Protein AF-A0A1B6HQ38-F1 (afdb_monomer_lite)

Radius of gyration: 19.08 Å; chains: 1; bounding box: 42×41×44 Å

pLDDT: mean 84.86, std 20.08, range [32.81, 98.5]

Foldseek 3Di:
DDDPPPPPDPPPDDDPPDQPDDQDDLVNQLVVLLPDDQPDDDWPVPDGSVCSNVCSVVVSVVVSVQVRVCSVVVDHDPSVVGWDWDWDAQDDDPPDSVRTDTDTD

Sequence (105 aa):
YTKPTEIFIPVSGDHFGNSIFSRISHQEVLSKLRKLDETKGWGPDEIPPMVLKHCSGLLAGPICDLFNASLSSGVFPESLKLAYVVPLHKKGAVEDVANYRPISI

Structure (mmCIF, N/CA/C/O backbone):
data_AF-A0A1B6HQ38-F1
#
_entry.id   AF-A0A1B6HQ38-F1
#
loop_
_atom_site.group_PDB
_atom_site.id
_atom_site.type_symbol
_atom_site.label_atom_id
_atom_site.label_alt_id
_atom_site.label_comp_id
_atom_site.label_asym_id
_atom_site.label_entity_id
_atom_site.label_seq_id
_atom_site.pdbx_PDB_ins_code
_atom_site.Cartn_x
_atom_site.Cartn_y
_atom_site.Cartn_z
_atom_site.occupancy
_atom_site.B_iso_or_equiv
_atom_site.auth_seq_id
_atom_site.auth_comp_id
_atom_site.auth_asym_id
_atom_site.auth_atom_id
_atom_site.pdbx_PDB_model_num
ATOM 1 N N . TYR A 1 1 ? -18.039 -22.844 -20.513 1.00 40.00 1 TYR A N 1
ATOM 2 C CA . TYR A 1 1 ? -16.945 -22.264 -19.713 1.00 40.00 1 TYR A CA 1
ATOM 3 C C . TYR A 1 1 ? -17.518 -21.789 -18.390 1.00 40.00 1 TYR A C 1
ATOM 5 O O . TYR A 1 1 ? -18.138 -20.737 -18.323 1.00 40.00 1 TYR A O 1
ATOM 13 N N . THR A 1 2 ? -17.447 -22.652 -17.384 1.00 32.81 2 THR A N 1
ATOM 14 C CA . THR A 1 2 ? -18.081 -22.489 -16.071 1.00 32.81 2 THR A CA 1
ATOM 15 C C . THR A 1 2 ? -17.178 -21.625 -15.194 1.00 32.81 2 THR A C 1
ATOM 17 O O . THR A 1 2 ? -15.984 -21.900 -15.103 1.00 32.81 2 THR A O 1
ATOM 20 N N . LYS A 1 3 ? -17.720 -20.568 -14.576 1.00 44.09 3 LYS A N 1
ATOM 21 C CA . LYS A 1 3 ? -16.997 -19.804 -13.547 1.00 44.09 3 LYS A CA 1
ATOM 22 C C . LYS A 1 3 ? -16.628 -20.762 -12.402 1.00 44.09 3 LYS A C 1
ATOM 24 O O . LYS A 1 3 ? -17.485 -21.577 -12.053 1.00 44.09 3 LYS A O 1
ATOM 29 N N . PRO A 1 4 ? -15.425 -20.689 -11.807 1.00 41.16 4 PRO A N 1
ATOM 30 C CA . PRO A 1 4 ? -15.146 -21.437 -10.591 1.00 41.16 4 PRO A CA 1
ATOM 31 C C . PRO A 1 4 ? -16.099 -20.927 -9.511 1.00 41.16 4 PRO A C 1
ATOM 33 O O . PRO A 1 4 ? -16.092 -19.747 -9.166 1.00 41.16 4 PRO A O 1
ATOM 36 N N . THR A 1 5 ? -16.986 -21.794 -9.038 1.00 41.50 5 THR A N 1
ATOM 37 C CA . THR A 1 5 ? -17.796 -21.533 -7.855 1.00 41.50 5 THR A CA 1
ATOM 38 C C . THR A 1 5 ? -16.876 -21.707 -6.653 1.00 41.50 5 THR A C 1
ATOM 40 O O . THR A 1 5 ? -16.499 -22.832 -6.336 1.00 41.50 5 THR A O 1
ATOM 43 N N . GLU A 1 6 ? -16.482 -20.617 -5.995 1.00 45.16 6 GLU A N 1
ATOM 44 C CA . GLU A 1 6 ? -15.928 -20.714 -4.645 1.00 45.16 6 GLU A CA 1
ATOM 45 C C . GLU A 1 6 ? -17.069 -21.118 -3.709 1.00 45.16 6 GLU A C 1
ATOM 47 O O . GLU A 1 6 ? -17.896 -20.308 -3.290 1.00 45.16 6 GLU A O 1
ATOM 52 N N . ILE A 1 7 ? -17.173 -22.420 -3.453 1.00 42.19 7 ILE A N 1
ATOM 53 C CA . ILE A 1 7 ? -18.093 -22.970 -2.465 1.00 42.19 7 ILE A CA 1
ATOM 54 C C . ILE A 1 7 ? -17.458 -22.701 -1.099 1.00 42.19 7 ILE A C 1
ATOM 56 O O . ILE A 1 7 ? -16.583 -23.443 -0.658 1.00 42.19 7 ILE A O 1
ATOM 60 N N . PHE A 1 8 ? -17.869 -21.620 -0.436 1.00 49.91 8 PHE A N 1
ATOM 61 C CA . PHE A 1 8 ? -17.546 -21.407 0.972 1.00 49.91 8 PHE A CA 1
ATOM 62 C C . PHE A 1 8 ? -18.361 -22.401 1.805 1.00 49.91 8 PHE A C 1
ATOM 64 O O . PHE A 1 8 ? -19.578 -22.266 1.938 1.00 49.91 8 PHE A O 1
ATOM 71 N N . ILE A 1 9 ? -17.701 -23.437 2.320 1.00 41.38 9 ILE A N 1
ATOM 72 C CA . ILE A 1 9 ? -18.308 -24.396 3.243 1.00 41.38 9 ILE A CA 1
ATOM 73 C C . ILE A 1 9 ? -18.270 -23.756 4.638 1.00 41.38 9 ILE A C 1
ATOM 75 O O . ILE A 1 9 ? -17.172 -23.528 5.151 1.00 41.38 9 ILE A O 1
ATOM 79 N N . PRO A 1 10 ? -19.416 -23.464 5.281 1.00 35.91 10 PRO A N 1
ATOM 80 C CA . PRO A 1 10 ? -19.405 -22.998 6.656 1.00 35.91 10 PRO A CA 1
ATOM 81 C C . PRO A 1 10 ? -19.028 -24.182 7.551 1.00 35.91 10 PRO A C 1
ATOM 83 O O . PRO A 1 10 ? -19.831 -25.087 7.778 1.00 35.91 10 PRO A O 1
ATOM 86 N N . VAL A 1 11 ? -17.792 -24.198 8.049 1.00 45.53 11 VAL A N 1
ATOM 87 C CA . VAL A 1 11 ? -17.408 -25.117 9.123 1.00 45.53 11 VAL A CA 1
ATOM 88 C C . VAL A 1 11 ? -18.084 -24.647 10.407 1.00 45.53 11 VAL A C 1
ATOM 90 O O . VAL A 1 11 ? -17.697 -23.659 11.023 1.00 45.53 11 VAL A O 1
ATOM 93 N N . SER A 1 12 ? -19.165 -25.329 10.780 1.00 44.81 12 SER A N 1
ATOM 94 C CA . SER A 1 12 ? -19.778 -25.196 12.097 1.00 44.81 12 SER A CA 1
ATOM 95 C C . SER A 1 12 ? -18.812 -25.762 13.138 1.00 44.81 12 SER A C 1
ATOM 97 O O . SER A 1 12 ? -18.619 -26.973 13.216 1.00 44.81 12 SER A O 1
ATOM 99 N N . GLY A 1 13 ? -18.180 -24.881 13.906 1.00 38.88 13 GLY A N 1
ATOM 100 C CA . GLY A 1 13 ? -17.256 -25.250 14.970 1.00 38.88 13 GLY A CA 1
ATOM 101 C C . GLY A 1 13 ? -16.410 -24.054 15.370 1.00 38.88 13 GLY A C 1
ATOM 102 O O . GLY A 1 13 ? -15.470 -23.691 14.667 1.00 38.88 13 GLY A O 1
ATOM 103 N N . ASP A 1 14 ? -16.779 -23.431 16.484 1.00 50.72 14 ASP A N 1
ATOM 104 C CA . ASP A 1 14 ? -16.013 -22.367 17.119 1.00 50.72 14 ASP A CA 1
ATOM 105 C C . ASP A 1 14 ? -14.560 -22.793 17.393 1.00 50.72 14 ASP A C 1
ATOM 107 O O . ASP A 1 14 ? -14.268 -23.974 17.575 1.00 50.72 14 ASP A O 1
ATOM 111 N N . HIS A 1 15 ? -13.685 -21.780 17.465 1.00 43.66 15 HIS A N 1
ATOM 112 C CA . HIS A 1 15 ? -12.235 -21.796 17.725 1.00 43.66 15 HIS A CA 1
ATOM 113 C C . HIS A 1 15 ? -11.303 -21.580 16.513 1.00 43.66 15 HIS A C 1
ATOM 115 O O . HIS A 1 15 ? -10.285 -22.252 16.379 1.00 43.66 15 HIS A O 1
ATOM 121 N N . PHE A 1 16 ? -11.500 -20.488 15.757 1.00 45.84 16 PHE A N 1
ATOM 122 C CA . PHE A 1 16 ? -10.350 -19.723 15.225 1.00 45.84 16 PHE A CA 1
ATOM 123 C C . PHE A 1 16 ? -9.791 -18.798 16.327 1.00 45.84 16 PHE A C 1
ATOM 125 O O . PHE A 1 16 ? -9.704 -17.577 16.208 1.00 45.84 16 PHE A O 1
ATOM 132 N N . GLY A 1 17 ? -9.506 -19.395 17.485 1.00 42.41 17 GLY A N 1
ATOM 133 C CA . GLY A 1 17 ? -8.949 -18.728 18.652 1.00 42.41 17 GLY A CA 1
ATOM 134 C C . GLY 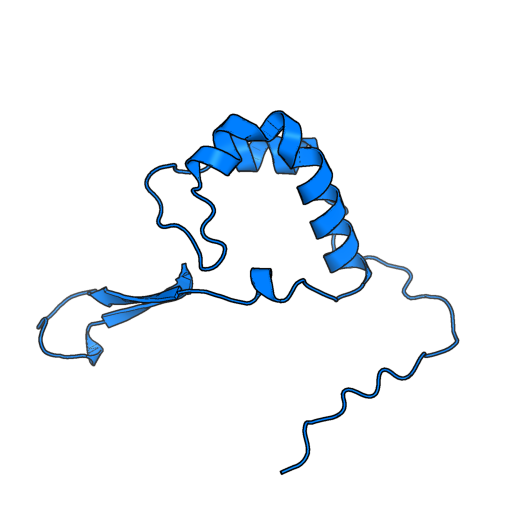A 1 17 ? -7.434 -18.695 18.550 1.00 42.41 17 GLY A C 1
ATOM 135 O O . GLY A 1 17 ? -6.779 -19.598 19.054 1.00 42.41 17 GLY A O 1
ATOM 136 N N . ASN A 1 18 ? -6.918 -17.695 17.835 1.00 44.72 18 ASN A N 1
ATOM 137 C CA . ASN A 1 18 ? -5.666 -16.963 18.069 1.00 44.72 18 ASN A CA 1
ATOM 138 C C . ASN A 1 18 ? -5.351 -16.196 16.787 1.00 44.72 18 ASN A C 1
ATOM 140 O O . ASN A 1 18 ? -4.881 -16.761 15.803 1.00 44.72 18 ASN A O 1
ATOM 144 N N . SER A 1 19 ? -5.636 -14.896 16.793 1.00 52.22 19 SER A N 1
ATOM 145 C CA . SER A 1 19 ? -5.252 -14.010 15.702 1.00 52.22 19 SER A CA 1
ATOM 146 C C . SER A 1 19 ? -3.730 -14.067 15.529 1.00 52.22 19 SER A C 1
ATOM 148 O O . SER A 1 19 ? -2.992 -13.535 16.352 1.00 52.22 19 SER A O 1
ATOM 150 N N . ILE A 1 20 ? -3.255 -14.718 14.465 1.00 66.19 20 ILE A N 1
ATOM 151 C CA . ILE A 1 20 ? -1.849 -14.673 14.015 1.00 66.19 20 ILE A CA 1
ATOM 152 C C . ILE A 1 20 ? -1.378 -13.231 13.779 1.00 66.19 20 ILE A C 1
ATOM 154 O O . ILE A 1 20 ? -0.186 -12.945 13.853 1.00 66.19 20 ILE A O 1
ATOM 158 N N . PHE A 1 21 ? -2.317 -12.317 13.529 1.00 75.81 21 PHE A N 1
ATOM 159 C CA . PHE A 1 21 ? -2.056 -10.898 13.353 1.00 75.81 21 PHE A CA 1
ATOM 160 C C . PHE A 1 21 ? -2.452 -10.115 14.604 1.00 75.81 21 PHE A C 1
ATOM 162 O O . PHE A 1 21 ? -3.570 -10.233 15.108 1.00 75.81 21 PHE A O 1
ATOM 169 N N . SER A 1 22 ? -1.548 -9.274 15.103 1.00 86.75 22 SER A N 1
ATOM 170 C CA . SER A 1 22 ? -1.897 -8.293 16.128 1.00 86.75 22 SER A CA 1
ATOM 171 C C . SER A 1 22 ? -2.943 -7.322 15.583 1.00 86.75 22 SER A C 1
ATOM 173 O O . SER A 1 22 ? -2.837 -6.872 14.440 1.00 86.75 22 SER A O 1
ATOM 175 N N . ARG A 1 23 ? -3.929 -6.966 16.411 1.00 92.44 23 ARG A N 1
ATOM 176 C CA . ARG A 1 23 ? -4.922 -5.948 16.057 1.00 92.44 23 ARG A CA 1
ATOM 177 C C . ARG A 1 23 ? -4.219 -4.625 15.751 1.00 92.44 23 ARG A C 1
ATOM 179 O O . ARG A 1 23 ? -3.392 -4.174 16.538 1.00 92.44 23 ARG A O 1
ATOM 186 N N . ILE A 1 24 ? -4.589 -3.998 14.642 1.00 96.00 24 ILE A N 1
ATOM 187 C CA . ILE A 1 24 ? -4.076 -2.691 14.234 1.00 96.00 24 ILE A CA 1
ATOM 188 C C . ILE A 1 24 ? -4.809 -1.610 15.030 1.00 96.00 24 ILE A C 1
ATOM 190 O O . ILE A 1 24 ? -6.041 -1.631 15.116 1.00 96.00 24 ILE A O 1
ATOM 194 N N . SER A 1 25 ? -4.072 -0.660 15.604 1.00 97.06 25 SER A N 1
ATOM 195 C CA . SER A 1 25 ? -4.655 0.486 16.303 1.00 97.06 25 SER A CA 1
ATOM 196 C C . SER A 1 25 ? -4.858 1.700 15.392 1.00 97.06 25 SER A C 1
ATOM 198 O O . SER A 1 25 ? -4.122 1.935 14.432 1.00 97.06 25 SER A O 1
ATOM 200 N N . HIS A 1 26 ? -5.817 2.553 15.760 1.00 97.75 26 HIS A N 1
ATOM 201 C CA . HIS A 1 26 ? -6.056 3.826 15.078 1.00 97.75 26 HIS A CA 1
ATOM 202 C C . HIS A 1 26 ? -4.797 4.713 15.023 1.00 97.75 26 HIS A C 1
ATOM 204 O O . HIS A 1 26 ? -4.531 5.351 14.007 1.00 97.75 26 HIS A O 1
ATOM 210 N N . GLN A 1 27 ? -4.003 4.747 16.101 1.00 98.06 27 GLN A N 1
ATOM 211 C CA . GLN A 1 27 ? -2.791 5.572 16.173 1.00 98.06 27 GLN A CA 1
ATOM 212 C C . GLN A 1 27 ? -1.707 5.094 15.202 1.00 98.06 27 GLN A C 1
ATOM 214 O O . GLN A 1 27 ? -1.018 5.918 14.597 1.00 98.06 27 GLN A O 1
ATOM 219 N N . GLU A 1 28 ? -1.576 3.781 15.007 1.00 97.69 28 GLU A N 1
ATOM 220 C CA . GLU A 1 28 ? -0.661 3.223 14.010 1.00 97.69 28 GLU A CA 1
ATOM 221 C C . GLU A 1 28 ? -1.069 3.635 12.598 1.00 97.69 28 GLU A C 1
ATOM 223 O O . GLU A 1 28 ? -0.234 4.155 11.854 1.00 97.69 28 GLU A O 1
ATOM 228 N N . VAL A 1 29 ? -2.352 3.488 12.253 1.00 98.06 29 VAL A N 1
ATOM 229 C CA . VAL A 1 29 ? -2.879 3.898 10.943 1.00 98.06 29 VAL A CA 1
ATOM 230 C C . VAL A 1 29 ? -2.672 5.393 10.728 1.00 98.06 29 VAL A C 1
ATOM 232 O O . VAL A 1 29 ? -2.077 5.793 9.728 1.00 98.06 29 VAL A O 1
ATOM 235 N N . LEU A 1 30 ? -3.066 6.228 11.690 1.00 98.50 30 LEU A N 1
ATOM 236 C CA . LEU A 1 30 ? -2.905 7.680 11.615 1.00 98.50 30 LEU A CA 1
ATOM 237 C C . LEU A 1 30 ? -1.437 8.088 11.409 1.00 98.50 30 LEU A C 1
ATOM 239 O O . LEU A 1 30 ? -1.132 8.925 10.557 1.00 98.50 30 LEU A O 1
ATOM 243 N N . SER A 1 31 ? -0.516 7.476 12.159 1.00 98.19 31 SER A N 1
ATOM 244 C CA . SER A 1 31 ? 0.927 7.715 12.040 1.00 98.19 31 SER A CA 1
ATOM 245 C C . SER A 1 31 ? 1.465 7.319 10.664 1.00 98.19 31 SER A C 1
ATOM 247 O O . SER A 1 31 ? 2.304 8.027 10.105 1.00 98.19 31 SER A O 1
ATOM 249 N N . LYS A 1 32 ? 0.972 6.215 10.089 1.00 97.88 32 LYS A N 1
ATOM 250 C CA . LYS A 1 32 ? 1.363 5.758 8.749 1.00 97.88 32 LYS A CA 1
ATOM 251 C C . LYS A 1 32 ? 0.817 6.667 7.651 1.00 97.88 32 LYS A C 1
ATOM 253 O O . LYS A 1 32 ? 1.601 7.089 6.806 1.00 97.88 32 LYS A O 1
ATOM 258 N N . LEU A 1 33 ? -0.460 7.045 7.711 1.00 97.88 33 LEU A N 1
ATOM 259 C CA . LEU A 1 33 ? -1.075 7.958 6.739 1.00 97.88 33 LEU A CA 1
ATOM 260 C C . LEU A 1 33 ? -0.365 9.318 6.711 1.00 97.88 33 LEU A C 1
ATOM 262 O O . LEU A 1 33 ? -0.054 9.841 5.645 1.00 97.88 33 LEU A O 1
ATOM 266 N N . ARG A 1 34 ? -0.009 9.863 7.882 1.00 97.69 34 ARG A N 1
ATOM 267 C CA . ARG A 1 34 ? 0.735 11.132 7.989 1.00 97.69 34 ARG A CA 1
ATOM 268 C C . ARG A 1 34 ? 2.152 11.077 7.416 1.00 97.69 34 ARG A C 1
ATOM 270 O O . ARG A 1 34 ? 2.715 12.124 7.112 1.00 97.69 34 ARG A O 1
ATOM 277 N N . LYS A 1 35 ? 2.738 9.886 7.287 1.00 97.50 35 LYS A N 1
ATOM 278 C CA . LYS A 1 35 ? 4.094 9.671 6.759 1.00 97.50 35 LYS A CA 1
ATOM 279 C C . LYS A 1 35 ? 4.108 9.284 5.281 1.00 97.50 35 LYS A C 1
ATOM 281 O O . LYS A 1 35 ? 5.187 9.011 4.762 1.00 97.50 35 LYS A O 1
ATOM 286 N N . LEU A 1 36 ? 2.952 9.251 4.614 1.00 96.00 36 LEU A N 1
ATOM 287 C CA . LEU A 1 36 ? 2.894 8.973 3.183 1.00 96.00 36 LEU A CA 1
ATOM 288 C C . LEU A 1 36 ? 3.709 10.004 2.390 1.00 96.00 36 LEU A C 1
ATOM 290 O O . LEU A 1 36 ? 3.730 11.203 2.698 1.00 96.00 36 LEU A O 1
ATOM 294 N N . ASP A 1 37 ? 4.389 9.499 1.368 1.00 95.44 37 ASP A N 1
ATOM 295 C CA . ASP A 1 37 ? 5.077 10.305 0.371 1.00 95.44 37 ASP A CA 1
ATOM 296 C C . ASP A 1 37 ? 4.062 10.708 -0.702 1.00 95.44 37 ASP A C 1
ATOM 298 O O . ASP A 1 37 ? 3.533 9.871 -1.432 1.00 95.44 37 ASP A O 1
ATOM 302 N N . GLU A 1 38 ? 3.770 12.003 -0.762 1.00 95.19 38 GLU A N 1
ATOM 303 C CA . GLU A 1 38 ? 2.758 12.582 -1.649 1.00 95.19 38 GLU A CA 1
ATOM 304 C C . GLU A 1 38 ? 3.164 12.518 -3.125 1.00 95.19 38 GLU A C 1
ATOM 306 O O . GLU A 1 38 ? 2.308 12.626 -3.998 1.00 95.19 38 GLU A O 1
ATOM 311 N N . THR A 1 39 ? 4.456 12.310 -3.408 1.00 91.88 39 THR A N 1
ATOM 312 C CA . THR A 1 39 ? 4.996 12.230 -4.773 1.00 91.88 39 THR A CA 1
ATOM 313 C C . THR A 1 39 ? 4.823 10.852 -5.411 1.00 91.88 39 THR A C 1
ATOM 315 O O . THR A 1 39 ? 5.140 10.668 -6.587 1.00 91.88 39 THR A O 1
ATOM 318 N N . LYS A 1 40 ? 4.337 9.861 -4.652 1.00 89.50 40 LYS A N 1
ATOM 319 C CA . LYS A 1 40 ? 4.121 8.504 -5.160 1.00 89.50 40 LYS A CA 1
ATOM 320 C C . LYS A 1 40 ? 2.919 8.435 -6.098 1.00 89.50 40 LYS A C 1
ATOM 322 O O . LYS A 1 40 ? 1.956 9.189 -5.969 1.00 89.50 40 LYS A O 1
ATOM 327 N N . GLY A 1 41 ? 3.008 7.501 -7.046 1.00 87.00 41 GLY A N 1
ATOM 328 C CA . GLY A 1 41 ? 1.930 7.198 -7.981 1.00 87.00 41 GLY A CA 1
ATOM 329 C C . GLY A 1 41 ? 0.673 6.719 -7.261 1.00 87.00 41 GLY A C 1
ATOM 330 O O . GLY A 1 41 ? 0.742 6.219 -6.138 1.00 87.00 41 GLY A O 1
ATOM 331 N N . TRP A 1 42 ? -0.469 6.922 -7.908 1.00 90.56 42 TRP A N 1
ATOM 332 C CA . TRP A 1 42 ? -1.776 6.544 -7.381 1.00 90.56 42 TRP A CA 1
ATOM 333 C C . TRP A 1 42 ? -2.115 5.155 -7.913 1.00 90.56 42 TRP A C 1
ATOM 335 O O . TRP A 1 42 ? -1.768 4.830 -9.053 1.00 90.56 42 TRP A O 1
ATOM 345 N N . GLY A 1 43 ? -2.741 4.333 -7.077 1.00 88.81 43 GLY A N 1
ATOM 346 C CA . GLY A 1 43 ? -3.118 2.980 -7.456 1.00 88.81 43 GLY A CA 1
ATOM 347 C C . GLY A 1 43 ? -4.342 2.960 -8.379 1.00 88.81 43 GLY A C 1
ATOM 348 O O . GLY A 1 43 ? -4.891 4.006 -8.742 1.00 88.81 43 GLY A O 1
ATOM 349 N N . PRO A 1 44 ? -4.818 1.760 -8.748 1.00 91.06 44 PRO A N 1
ATOM 350 C CA . PRO A 1 44 ? -6.070 1.581 -9.491 1.00 91.06 44 PRO A CA 1
ATOM 351 C C . PRO A 1 44 ? -7.327 2.065 -8.760 1.00 91.06 44 PRO A C 1
ATOM 353 O O . PRO A 1 44 ? -8.402 2.088 -9.348 1.00 91.06 44 PRO A O 1
ATOM 356 N N . ASP A 1 45 ? -7.203 2.427 -7.484 1.00 89.38 45 ASP A N 1
ATOM 357 C CA . ASP A 1 45 ? -8.257 3.055 -6.692 1.00 89.38 45 ASP A CA 1
ATOM 358 C C . ASP A 1 45 ? -8.466 4.541 -7.027 1.00 89.38 45 ASP A C 1
ATOM 360 O O . ASP A 1 45 ? -9.445 5.128 -6.574 1.00 89.38 45 ASP A O 1
ATOM 364 N N . GLU A 1 46 ? -7.567 5.135 -7.820 1.00 89.75 46 GLU A N 1
ATOM 365 C CA . GLU A 1 46 ? -7.573 6.549 -8.208 1.00 89.75 46 GLU A CA 1
ATOM 366 C C . GLU A 1 46 ? -7.492 7.509 -7.008 1.00 89.75 46 GLU A C 1
ATOM 368 O O . GLU A 1 46 ? -7.834 8.688 -7.122 1.00 89.75 46 GLU A O 1
ATOM 373 N N . ILE A 1 47 ? -7.002 7.033 -5.854 1.00 92.44 47 ILE A N 1
ATOM 374 C CA . ILE A 1 47 ? -6.863 7.842 -4.641 1.00 92.44 47 ILE A CA 1
ATOM 375 C C . ILE A 1 47 ? -5.415 8.339 -4.517 1.00 92.44 47 ILE A C 1
ATOM 377 O O . ILE A 1 47 ? -4.495 7.553 -4.274 1.00 92.44 47 ILE A O 1
ATOM 381 N N . PRO A 1 48 ? -5.174 9.660 -4.595 1.00 93.94 48 PRO A N 1
ATOM 382 C CA . PRO A 1 48 ? -3.843 10.212 -4.384 1.00 93.94 48 PRO A CA 1
ATOM 383 C C . PRO A 1 48 ? -3.336 9.988 -2.947 1.00 93.94 48 PRO A C 1
ATOM 385 O O . PRO A 1 48 ? -4.081 10.254 -1.995 1.00 93.94 48 PRO A O 1
ATOM 388 N N . PRO A 1 49 ? -2.043 9.665 -2.734 1.00 95.25 49 PRO A N 1
ATOM 389 C CA . PRO A 1 49 ? -1.438 9.623 -1.399 1.00 95.25 49 PRO A CA 1
ATOM 390 C C . PRO A 1 49 ? -1.610 10.933 -0.618 1.00 95.25 49 PRO A C 1
ATOM 392 O O . PRO A 1 49 ? -1.770 10.924 0.603 1.00 95.25 49 PRO A O 1
ATOM 395 N N . MET A 1 50 ? -1.643 12.062 -1.331 1.00 96.94 50 MET A N 1
ATOM 396 C CA . MET A 1 50 ? -1.947 13.387 -0.789 1.00 96.94 50 MET A CA 1
ATOM 397 C C . MET A 1 50 ? -3.313 13.433 -0.082 1.00 96.94 50 MET A C 1
ATOM 399 O O . MET A 1 50 ? -3.416 13.973 1.021 1.00 96.94 50 MET A O 1
ATOM 403 N N . VAL A 1 51 ? -4.350 12.820 -0.662 1.00 96.00 51 VAL A N 1
ATOM 404 C CA . VAL A 1 51 ? -5.689 12.755 -0.051 1.00 96.00 51 VAL A CA 1
ATOM 405 C C . VAL A 1 51 ? -5.637 11.933 1.232 1.00 96.00 51 VAL A C 1
ATOM 407 O O . VAL A 1 51 ? -6.085 12.395 2.280 1.00 96.00 51 VAL A O 1
ATOM 410 N N . LEU A 1 52 ? -5.012 10.754 1.188 1.00 96.38 52 LEU A N 1
ATOM 411 C CA . LEU A 1 52 ? -4.862 9.882 2.356 1.00 96.38 52 LEU A CA 1
ATOM 412 C C . LEU A 1 52 ? -4.123 10.571 3.512 1.00 96.38 52 LEU A C 1
ATOM 414 O O . LEU A 1 52 ? -4.487 10.411 4.681 1.00 96.38 52 LEU A O 1
ATOM 418 N N . LYS A 1 53 ? -3.103 11.369 3.193 1.00 97.81 53 LYS A N 1
ATOM 419 C CA . LYS A 1 53 ? -2.298 12.093 4.178 1.00 97.81 53 LYS A CA 1
ATOM 420 C C . LYS A 1 53 ? -3.037 13.277 4.793 1.00 97.81 53 LYS A C 1
ATOM 422 O O . LYS A 1 53 ? -3.105 13.372 6.024 1.00 97.81 53 LYS A O 1
ATOM 427 N N . HIS A 1 54 ? -3.619 14.155 3.978 1.00 97.56 54 HIS A N 1
ATOM 428 C CA . HIS A 1 54 ? -4.324 15.339 4.481 1.00 97.56 54 HIS A CA 1
ATOM 429 C C . HIS A 1 54 ? -5.647 14.988 5.166 1.00 97.56 54 HIS A C 1
ATOM 431 O O . HIS A 1 54 ? -5.981 15.587 6.186 1.00 97.56 54 HIS A O 1
ATOM 437 N N . CYS A 1 55 ? -6.357 13.964 4.689 1.00 97.50 55 CYS A N 1
ATOM 438 C CA . CYS A 1 55 ? -7.592 13.476 5.306 1.00 97.50 55 CYS A CA 1
ATOM 439 C C . CYS A 1 55 ? -7.348 12.400 6.379 1.00 97.50 55 CYS A C 1
ATOM 441 O O . CYS A 1 55 ? -8.300 11.788 6.864 1.00 97.50 55 CYS A O 1
ATOM 443 N N . SER A 1 56 ? -6.094 12.179 6.792 1.00 97.56 56 SER A N 1
ATOM 444 C CA . SER A 1 56 ? -5.708 11.093 7.704 1.00 97.56 56 SER A CA 1
ATOM 445 C C . SER A 1 56 ? -6.500 11.056 9.013 1.00 97.56 56 SER A C 1
ATOM 447 O O . SER A 1 56 ? -6.826 9.974 9.490 1.00 97.56 56 SER A O 1
ATOM 449 N N . GLY A 1 57 ? -6.868 12.213 9.574 1.00 97.75 57 GLY A N 1
ATOM 450 C CA . GLY A 1 57 ? -7.674 12.279 10.798 1.00 97.75 57 GLY A CA 1
ATOM 451 C C . GLY A 1 57 ? -9.073 11.670 10.649 1.00 97.75 57 GLY A C 1
ATOM 452 O O . GLY A 1 57 ? -9.557 11.030 11.576 1.00 97.75 57 GLY A O 1
ATOM 453 N N . LEU A 1 58 ? -9.696 11.825 9.477 1.00 98.00 58 LEU A N 1
ATOM 454 C CA . LEU A 1 58 ? -11.019 11.268 9.180 1.00 98.00 58 LEU A CA 1
ATOM 455 C C . LEU A 1 58 ? -10.925 9.820 8.686 1.00 98.00 58 LEU A C 1
ATOM 457 O O . LEU A 1 58 ? -11.769 8.995 9.021 1.00 98.00 58 LEU A O 1
ATOM 461 N N . LEU A 1 59 ? -9.888 9.504 7.908 1.00 97.75 59 LEU A N 1
ATOM 462 C CA . LEU A 1 59 ? -9.735 8.202 7.257 1.00 97.75 59 LEU A CA 1
ATOM 463 C C . LEU A 1 59 ? -9.128 7.126 8.165 1.00 97.75 59 LEU A C 1
ATOM 465 O O . LEU A 1 59 ? -9.371 5.942 7.944 1.00 97.75 59 LEU A O 1
ATOM 469 N N . ALA A 1 60 ? -8.369 7.501 9.200 1.00 98.19 60 ALA A N 1
ATOM 470 C CA . ALA A 1 60 ? -7.682 6.531 10.051 1.00 98.19 60 ALA A CA 1
ATOM 471 C C . ALA A 1 60 ? -8.635 5.561 10.769 1.00 98.19 60 ALA A C 1
ATOM 473 O O . ALA A 1 60 ? -8.274 4.404 10.960 1.00 98.19 60 ALA A O 1
ATOM 474 N N . GLY A 1 61 ? -9.840 6.000 11.152 1.00 98.19 61 GLY A N 1
ATOM 475 C CA . GLY A 1 61 ? -10.864 5.126 11.741 1.00 98.19 61 GLY A CA 1
ATOM 476 C C . GLY A 1 61 ? -11.366 4.070 10.748 1.00 98.19 61 GLY A C 1
ATOM 477 O O . GLY A 1 61 ? -11.083 2.890 10.948 1.00 98.19 61 GLY A O 1
ATOM 478 N N . PRO A 1 62 ? -12.009 4.481 9.638 1.00 97.88 62 PRO A N 1
ATOM 479 C CA . PRO A 1 62 ? -12.505 3.555 8.620 1.00 97.88 62 PRO A CA 1
ATOM 480 C C . PRO A 1 62 ? -11.439 2.599 8.066 1.00 97.88 62 PRO A C 1
ATOM 482 O O . PRO A 1 62 ? -11.709 1.414 7.896 1.00 97.88 62 PRO A O 1
ATOM 485 N N . ILE A 1 63 ? -10.211 3.080 7.827 1.00 97.06 63 ILE A N 1
ATOM 486 C CA . ILE A 1 63 ? -9.105 2.238 7.339 1.00 97.06 63 ILE A CA 1
ATOM 487 C C . ILE A 1 63 ? -8.677 1.212 8.401 1.00 97.06 63 ILE A C 1
ATOM 489 O O . ILE A 1 63 ? -8.422 0.054 8.075 1.00 97.06 63 ILE A O 1
ATOM 493 N N . CYS A 1 64 ? -8.619 1.611 9.676 1.00 97.81 64 CYS A N 1
ATOM 494 C CA . CYS A 1 64 ? -8.311 0.707 10.786 1.00 97.81 64 CYS A CA 1
ATOM 495 C C . CYS A 1 64 ? -9.354 -0.412 10.910 1.00 97.81 64 CYS A C 1
ATOM 497 O O . CYS A 1 64 ? -8.992 -1.581 11.074 1.00 97.81 64 CYS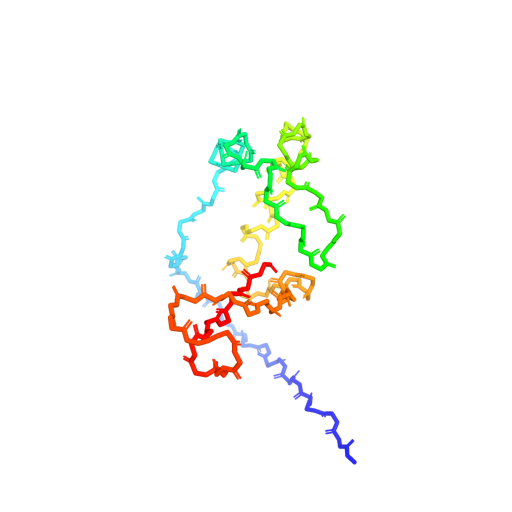 A O 1
ATOM 499 N N . ASP A 1 65 ? -10.637 -0.070 10.808 1.00 97.31 65 ASP A N 1
ATOM 500 C CA . ASP A 1 65 ? -11.724 -1.046 10.877 1.00 97.31 65 ASP A CA 1
ATOM 501 C C . ASP A 1 65 ? -11.698 -1.991 9.672 1.00 97.31 65 ASP A C 1
ATOM 503 O O . ASP A 1 65 ? -11.783 -3.207 9.848 1.00 97.31 65 ASP A O 1
ATOM 507 N N . LEU A 1 66 ? -11.469 -1.455 8.468 1.00 96.31 66 LEU A N 1
ATOM 508 C CA . LEU A 1 66 ? -11.331 -2.239 7.242 1.00 96.31 66 LEU A CA 1
ATOM 509 C C . LEU A 1 66 ? -10.202 -3.272 7.340 1.00 96.31 66 LEU A C 1
ATOM 511 O O . LEU A 1 66 ? -10.406 -4.444 7.015 1.00 96.31 66 LEU A O 1
ATOM 515 N N . PHE A 1 67 ? -9.015 -2.865 7.797 1.00 95.69 67 PHE A N 1
ATOM 516 C CA . PHE A 1 67 ? -7.876 -3.775 7.913 1.00 95.69 67 PHE A CA 1
ATOM 517 C C . PHE A 1 67 ? -8.083 -4.827 8.995 1.00 95.69 67 PHE A C 1
ATOM 519 O O . PHE A 1 67 ? -7.817 -6.001 8.750 1.00 95.69 67 PHE A O 1
ATOM 526 N N . ASN A 1 68 ? -8.604 -4.449 10.163 1.00 96.00 68 ASN A N 1
ATOM 527 C CA . ASN A 1 68 ? -8.887 -5.419 11.217 1.00 96.00 68 ASN A CA 1
ATOM 528 C C . ASN A 1 68 ? -9.963 -6.430 10.795 1.00 96.00 68 ASN A C 1
ATOM 530 O O . ASN A 1 68 ? -9.812 -7.614 11.084 1.00 96.00 68 ASN A O 1
ATOM 534 N N . ALA A 1 69 ? -11.008 -5.991 10.086 1.00 94.69 69 ALA A N 1
ATOM 535 C CA . ALA A 1 69 ? -12.031 -6.882 9.540 1.00 94.69 69 ALA A CA 1
ATOM 536 C C . ALA A 1 69 ? -11.468 -7.814 8.456 1.00 94.69 69 ALA A C 1
ATOM 538 O O . ALA A 1 69 ? -11.793 -9.001 8.427 1.00 94.69 69 ALA A O 1
ATOM 539 N N . SER A 1 70 ? -10.592 -7.304 7.586 1.00 95.50 70 SER A N 1
ATOM 540 C CA . SER A 1 70 ? -9.969 -8.118 6.534 1.00 95.50 70 SER A CA 1
ATOM 541 C C . SER A 1 70 ? -9.020 -9.164 7.121 1.00 95.50 70 SER A C 1
ATOM 543 O O . SER A 1 70 ? -9.040 -10.323 6.717 1.00 95.50 70 SER A O 1
ATOM 545 N N . LEU A 1 71 ? -8.226 -8.787 8.128 1.00 94.12 71 LEU A N 1
ATOM 546 C CA . LEU A 1 71 ? -7.304 -9.699 8.810 1.00 94.12 71 LEU A CA 1
ATOM 547 C C . LEU A 1 71 ? -8.030 -10.759 9.645 1.00 94.12 71 LEU A C 1
ATOM 549 O O . LEU A 1 71 ? -7.555 -11.889 9.715 1.00 94.12 71 LEU A O 1
ATOM 553 N N . SER A 1 72 ? -9.162 -10.417 10.269 1.00 93.56 72 SER A N 1
ATOM 554 C CA . SER A 1 72 ? -9.932 -11.373 11.072 1.00 93.56 72 SER A CA 1
ATOM 555 C C . SER A 1 72 ? -10.745 -12.348 10.221 1.00 93.56 72 SER A C 1
ATOM 557 O O . SER A 1 72 ? -10.872 -13.511 10.593 1.00 93.56 72 SER A O 1
ATOM 559 N N . SER A 1 73 ? -11.284 -11.891 9.087 1.00 93.06 73 SER A N 1
ATOM 560 C CA . SER A 1 73 ? -12.092 -12.721 8.182 1.00 93.06 73 SER A CA 1
ATOM 561 C C . SER A 1 73 ? -11.277 -13.445 7.109 1.00 93.06 73 SER A C 1
ATOM 563 O O . SER A 1 73 ? -11.769 -14.398 6.511 1.00 93.06 73 SER A O 1
ATOM 565 N N . GLY A 1 74 ? -10.054 -12.986 6.826 1.00 93.12 74 GLY A N 1
ATOM 566 C CA . GLY A 1 74 ? -9.262 -13.436 5.680 1.00 93.12 7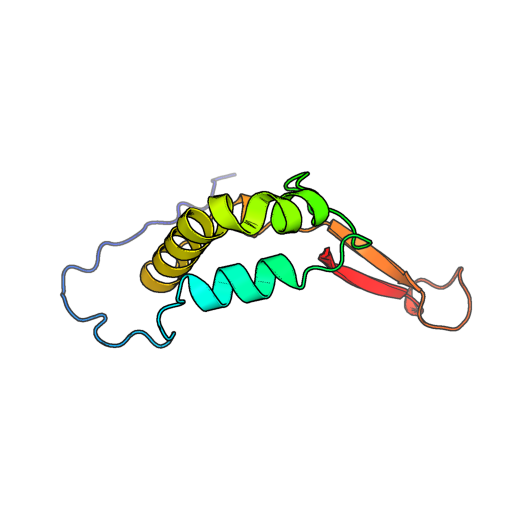4 GLY A CA 1
ATOM 567 C C . GLY A 1 74 ? -9.789 -12.942 4.326 1.00 93.12 74 GLY A C 1
ATOM 568 O O . GLY A 1 74 ? -9.283 -13.363 3.287 1.00 93.12 74 GLY A O 1
ATOM 569 N N . VAL A 1 75 ? -10.791 -12.058 4.313 1.00 94.69 75 VAL A N 1
ATOM 570 C CA . VAL A 1 75 ? -11.435 -11.552 3.096 1.00 94.69 75 VAL A CA 1
ATOM 571 C C . VAL A 1 75 ? -11.014 -10.110 2.851 1.00 94.69 75 VAL A C 1
ATOM 573 O O . VAL A 1 75 ? -11.172 -9.252 3.713 1.00 94.69 75 VAL A O 1
ATOM 576 N N . PHE A 1 76 ? -10.525 -9.829 1.644 1.00 94.44 76 PHE A N 1
ATOM 577 C CA . PHE A 1 76 ? -10.084 -8.494 1.241 1.00 94.44 76 PHE A CA 1
ATOM 578 C C . PHE A 1 76 ? -10.992 -7.920 0.144 1.00 94.44 76 PHE A C 1
ATOM 580 O O . PHE A 1 76 ? -11.383 -8.669 -0.763 1.00 94.44 76 PHE A O 1
ATOM 587 N N . PRO A 1 77 ? -11.296 -6.607 0.178 1.00 92.31 77 PRO A N 1
ATOM 588 C CA . PRO A 1 77 ? -11.958 -5.915 -0.923 1.00 92.31 77 PRO A CA 1
ATOM 589 C C . PRO A 1 77 ? -11.220 -6.124 -2.243 1.00 92.31 77 PRO A C 1
ATOM 591 O O . PRO A 1 77 ? -9.991 -6.101 -2.280 1.00 92.31 77 PRO A O 1
ATOM 594 N N . GLU A 1 78 ? -11.968 -6.272 -3.333 1.00 92.38 78 GLU A N 1
ATOM 595 C CA . GLU A 1 78 ? -11.382 -6.481 -4.660 1.00 92.38 78 GLU A CA 1
ATOM 596 C C . GLU A 1 78 ? -10.499 -5.308 -5.098 1.00 92.38 78 GLU A C 1
ATOM 598 O O . GLU A 1 78 ? -9.429 -5.517 -5.660 1.00 92.38 78 GLU A O 1
ATOM 603 N N . SER A 1 79 ? -10.882 -4.078 -4.742 1.00 90.00 79 SER A N 1
ATOM 604 C CA . SER A 1 79 ? -10.093 -2.876 -5.021 1.00 90.00 79 SER A CA 1
ATOM 605 C C . SER A 1 79 ? -8.692 -2.910 -4.403 1.00 90.00 79 SER A C 1
ATOM 607 O O . SER A 1 79 ? -7.766 -2.384 -5.006 1.00 90.00 79 SER A O 1
ATOM 609 N N . LEU A 1 80 ? -8.505 -3.569 -3.251 1.00 90.56 80 LEU A N 1
ATOM 610 C CA . LEU A 1 80 ? -7.195 -3.697 -2.597 1.00 90.56 80 LEU A CA 1
ATOM 611 C C . LEU A 1 80 ? -6.313 -4.802 -3.203 1.00 90.56 80 LEU A C 1
ATOM 613 O O . LEU A 1 80 ? -5.160 -4.945 -2.802 1.00 90.56 80 LEU A O 1
ATOM 617 N N . LYS A 1 81 ? -6.841 -5.607 -4.134 1.00 92.00 81 LYS A N 1
ATOM 618 C CA . LYS A 1 81 ? -6.094 -6.673 -4.827 1.00 92.00 81 LYS A CA 1
ATOM 619 C C . LYS A 1 81 ? -5.576 -6.236 -6.198 1.00 92.00 81 LYS A C 1
ATOM 621 O O . LYS A 1 81 ? -4.794 -6.959 -6.811 1.00 92.00 81 LYS A O 1
ATOM 626 N N . LEU A 1 82 ? -6.030 -5.085 -6.689 1.00 93.31 82 LEU A N 1
ATOM 627 C CA . LEU A 1 82 ? -5.622 -4.521 -7.969 1.00 93.31 82 LEU A CA 1
ATOM 628 C C . LEU A 1 82 ? -4.358 -3.675 -7.790 1.00 93.31 82 LEU A C 1
ATOM 630 O O . LEU A 1 82 ? -4.212 -2.975 -6.794 1.00 93.31 82 LEU A O 1
ATOM 634 N N . ALA A 1 83 ? -3.463 -3.722 -8.776 1.00 93.62 83 ALA A N 1
ATOM 635 C CA . ALA A 1 83 ? -2.262 -2.892 -8.819 1.00 93.62 83 ALA A CA 1
ATOM 636 C C . ALA A 1 83 ? -1.894 -2.553 -10.267 1.00 93.62 83 ALA A C 1
ATOM 638 O O . ALA A 1 83 ? -2.163 -3.338 -11.185 1.00 93.62 83 ALA A O 1
ATOM 639 N N . TYR A 1 84 ? -1.228 -1.418 -10.473 1.00 92.94 84 TYR A N 1
ATOM 640 C CA . TYR A 1 84 ? -0.611 -1.112 -11.762 1.00 92.94 84 TYR A CA 1
ATOM 641 C C . TYR A 1 84 ? 0.779 -1.738 -11.834 1.00 92.94 84 TYR A C 1
ATOM 643 O O . TYR A 1 84 ? 1.633 -1.472 -10.991 1.00 92.94 84 TYR A O 1
ATOM 651 N N . VAL A 1 85 ? 1.026 -2.550 -12.865 1.00 92.56 85 VAL A N 1
ATOM 652 C CA . VAL A 1 85 ? 2.352 -3.130 -13.115 1.00 92.56 85 VAL A CA 1
ATOM 653 C C . VAL A 1 85 ? 3.122 -2.224 -14.065 1.00 92.56 85 VAL A C 1
ATOM 655 O O . VAL A 1 85 ? 2.778 -2.110 -15.242 1.00 92.56 85 VAL A O 1
ATOM 658 N N . VAL A 1 86 ? 4.183 -1.596 -13.558 1.00 91.31 86 VAL A N 1
ATOM 659 C CA . VAL A 1 86 ? 5.027 -0.672 -14.324 1.00 91.31 86 VAL A CA 1
ATOM 660 C C . VAL A 1 86 ? 6.432 -1.264 -14.476 1.00 91.31 86 VAL A C 1
ATOM 662 O O . VAL A 1 86 ? 7.037 -1.664 -13.478 1.00 91.31 86 VAL A O 1
ATOM 665 N N . PRO A 1 87 ? 6.993 -1.343 -15.696 1.00 93.19 87 PRO A N 1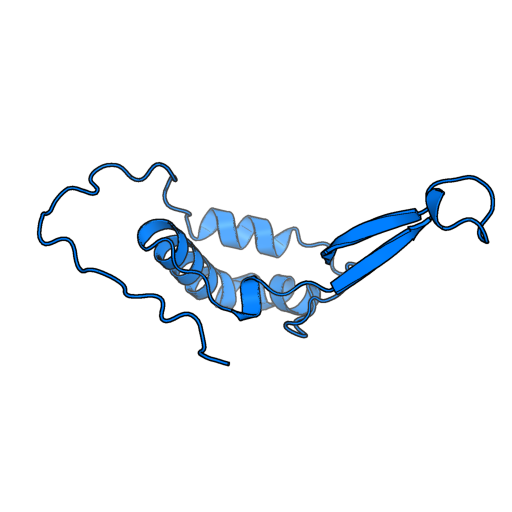
ATOM 666 C CA . PRO A 1 87 ? 8.370 -1.777 -15.887 1.00 93.19 87 PRO A CA 1
ATOM 667 C C . PRO A 1 87 ? 9.342 -0.663 -15.471 1.00 93.19 87 PRO A C 1
ATOM 669 O O . PRO A 1 87 ? 9.376 0.410 -16.069 1.00 93.19 87 PRO A O 1
ATOM 672 N N . LEU A 1 88 ? 10.174 -0.928 -14.464 1.00 94.06 88 LEU A N 1
ATOM 673 C CA . LEU A 1 88 ? 11.237 -0.029 -14.018 1.00 94.06 88 LEU A CA 1
ATOM 674 C C . LEU A 1 88 ? 12.577 -0.459 -14.619 1.00 94.06 88 LEU A C 1
ATOM 676 O O . LEU A 1 88 ? 13.056 -1.564 -14.349 1.00 94.06 88 LEU A O 1
ATOM 680 N N . HIS A 1 89 ? 13.198 0.414 -15.414 1.00 95.69 89 HIS A N 1
AT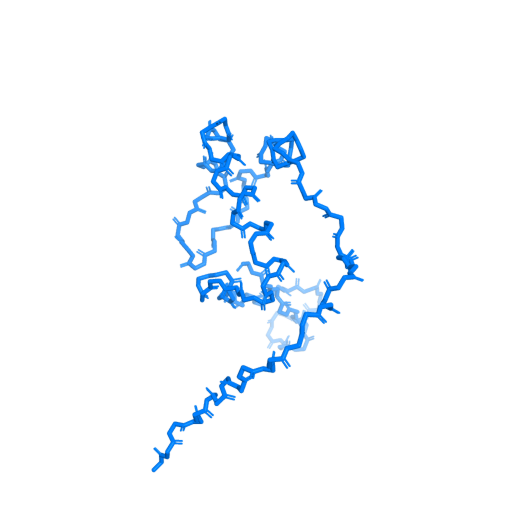OM 681 C CA . HIS A 1 89 ? 14.538 0.163 -15.952 1.00 95.69 89 HIS A CA 1
ATOM 682 C C . HIS A 1 89 ? 15.560 0.113 -14.817 1.00 95.69 89 HIS A C 1
ATOM 684 O O . HIS A 1 89 ? 15.552 0.969 -13.931 1.00 95.69 89 HIS A O 1
ATOM 690 N N . LYS A 1 90 ? 16.436 -0.895 -14.828 1.00 92.94 90 LYS A N 1
ATOM 691 C CA . LYS A 1 90 ? 17.470 -1.053 -13.801 1.00 92.94 90 LYS A CA 1
ATOM 692 C C . LYS A 1 90 ? 18.845 -0.590 -14.275 1.00 92.94 90 LYS A C 1
ATOM 694 O O . LYS A 1 90 ? 19.477 0.205 -13.588 1.00 92.94 90 LYS A O 1
ATOM 699 N N . LYS A 1 91 ? 19.361 -1.172 -15.363 1.00 92.88 91 LYS A N 1
ATOM 700 C CA . LYS A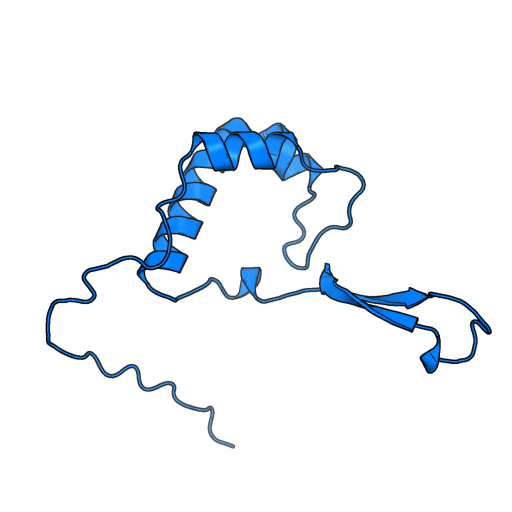 1 91 ? 20.693 -0.887 -15.939 1.00 92.88 91 LYS A CA 1
ATOM 701 C C . LYS A 1 91 ? 20.844 -1.549 -17.309 1.00 92.88 91 LYS A C 1
ATOM 703 O O . LYS A 1 91 ? 20.166 -2.532 -17.555 1.00 92.88 91 LYS A O 1
ATOM 708 N N . GLY A 1 92 ? 21.802 -1.107 -18.123 1.00 94.69 92 GLY A N 1
ATOM 709 C CA . GLY A 1 92 ? 22.067 -1.693 -19.443 1.00 94.69 92 GLY A CA 1
ATOM 710 C C . GLY A 1 92 ? 21.236 -1.047 -20.552 1.00 94.69 92 GLY A C 1
ATOM 711 O O . GLY A 1 92 ? 20.729 0.060 -20.375 1.00 94.69 92 GLY A O 1
ATOM 712 N N . ALA A 1 93 ? 21.122 -1.737 -21.686 1.00 96.56 93 ALA A N 1
ATOM 713 C CA . ALA A 1 93 ? 20.375 -1.274 -22.852 1.00 96.56 93 ALA A CA 1
ATOM 714 C C . ALA A 1 93 ? 18.882 -1.087 -22.522 1.00 96.56 93 ALA A C 1
ATOM 716 O O . ALA A 1 93 ? 18.296 -1.908 -21.811 1.00 96.56 93 ALA A O 1
ATOM 717 N N . VAL A 1 94 ? 18.283 0.000 -23.011 1.00 94.44 94 VAL A N 1
ATOM 718 C CA . VAL A 1 94 ? 16.873 0.373 -22.759 1.00 94.44 94 VAL A CA 1
ATOM 719 C C . VAL A 1 94 ? 15.935 -0.452 -23.649 1.00 94.44 94 VAL A C 1
ATOM 721 O O . VAL A 1 94 ? 14.802 -0.741 -23.292 1.00 94.44 94 VAL A O 1
ATOM 724 N N . GLU A 1 95 ? 16.432 -0.895 -24.795 1.00 95.88 95 GLU A N 1
ATOM 725 C CA . GLU A 1 95 ? 15.747 -1.763 -25.748 1.00 95.88 95 GLU A CA 1
ATOM 726 C C . GLU A 1 95 ? 15.668 -3.236 -25.308 1.00 95.88 95 GLU A C 1
ATOM 728 O O . GLU A 1 95 ? 14.858 -3.994 -25.840 1.00 95.88 95 GLU A O 1
ATOM 733 N N . ASP A 1 96 ? 16.475 -3.653 -24.330 1.00 96.06 96 ASP A N 1
ATOM 734 C CA . ASP A 1 96 ? 16.467 -5.022 -23.818 1.00 96.06 96 ASP A CA 1
ATOM 735 C C . ASP A 1 96 ? 15.517 -5.155 -22.617 1.00 96.06 96 ASP A C 1
ATOM 737 O O . ASP A 1 96 ? 15.761 -4.641 -21.523 1.00 96.06 96 ASP A O 1
ATOM 741 N N . VAL A 1 97 ? 14.429 -5.900 -22.820 1.00 92.81 97 VAL A N 1
ATOM 742 C CA . VAL A 1 97 ? 13.370 -6.129 -21.827 1.00 92.81 97 VAL A CA 1
ATOM 743 C C . VAL A 1 97 ? 13.907 -6.801 -20.555 1.00 92.81 97 VAL A C 1
ATOM 745 O O . VAL A 1 97 ? 13.384 -6.550 -19.467 1.00 92.81 97 VAL A O 1
ATOM 748 N N . ALA A 1 98 ? 14.984 -7.592 -20.640 1.00 95.44 98 ALA A N 1
ATOM 749 C CA . ALA A 1 98 ? 15.591 -8.246 -19.477 1.00 95.44 98 ALA A CA 1
ATOM 750 C C . ALA A 1 98 ? 16.188 -7.249 -18.461 1.00 95.44 98 ALA A C 1
ATOM 752 O O . ALA A 1 98 ? 16.406 -7.596 -17.295 1.00 95.44 98 ALA A O 1
ATOM 753 N N . ASN A 1 99 ? 16.417 -5.999 -18.877 1.00 97.00 99 ASN A N 1
ATOM 754 C CA . ASN A 1 99 ? 16.961 -4.933 -18.038 1.00 97.00 99 ASN A CA 1
ATOM 755 C C . ASN A 1 99 ? 15.907 -4.196 -17.197 1.00 97.00 99 ASN A C 1
ATOM 757 O O . ASN A 1 99 ? 16.257 -3.301 -16.417 1.00 97.00 99 ASN A O 1
ATOM 761 N N . TYR A 1 100 ? 14.635 -4.586 -17.302 1.00 96.75 100 TYR A N 1
ATOM 762 C CA . TYR A 1 100 ? 13.532 -4.028 -16.528 1.00 96.75 100 TYR A CA 1
ATOM 763 C C . TYR A 1 100 ? 13.107 -4.956 -15.393 1.00 96.75 100 TYR A C 1
ATOM 765 O O . TYR A 1 100 ? 13.257 -6.176 -15.446 1.00 96.75 100 TYR A O 1
ATOM 773 N N . ARG A 1 101 ? 12.546 -4.368 -14.337 1.00 94.69 101 ARG A N 1
ATOM 774 C CA . ARG A 1 101 ? 11.863 -5.101 -13.268 1.00 94.69 101 ARG A CA 1
ATOM 775 C C . ARG A 1 101 ? 10.436 -4.591 -13.137 1.00 94.69 101 ARG A C 1
ATOM 777 O O . ARG A 1 101 ? 10.267 -3.376 -13.055 1.00 94.69 101 ARG A O 1
ATOM 784 N N . PRO A 1 102 ? 9.425 -5.473 -13.091 1.00 94.25 102 PRO A N 1
ATOM 785 C CA . PRO A 1 102 ? 8.078 -5.031 -12.781 1.00 94.25 102 PRO A CA 1
ATOM 786 C C . PRO A 1 102 ? 8.040 -4.525 -11.336 1.00 94.25 102 PRO A C 1
ATOM 788 O O . PRO A 1 102 ? 8.547 -5.184 -10.424 1.00 94.25 102 PRO A O 1
ATOM 791 N N . ILE A 1 103 ? 7.447 -3.353 -11.145 1.00 92.81 103 ILE A N 1
ATOM 792 C CA . ILE A 1 103 ? 7.008 -2.860 -9.842 1.00 92.81 103 ILE A CA 1
ATOM 793 C C . ILE A 1 103 ? 5.485 -2.777 -9.843 1.00 92.81 103 ILE A C 1
ATOM 795 O O . ILE A 1 103 ? 4.882 -2.505 -10.881 1.00 92.81 103 ILE A O 1
ATOM 799 N N . SER A 1 104 ? 4.887 -3.013 -8.681 1.00 90.81 104 SER A N 1
ATOM 800 C CA . SER A 1 104 ? 3.457 -2.820 -8.459 1.00 90.81 104 SER A CA 1
ATOM 801 C C . SER A 1 104 ? 3.245 -1.509 -7.713 1.00 90.81 104 SER A C 1
ATOM 803 O O . SER A 1 104 ? 3.928 -1.262 -6.713 1.00 90.81 104 SER A O 1
ATOM 805 N N . ILE A 1 105 ? 2.332 -0.690 -8.225 1.00 85.19 105 ILE A N 1
ATOM 806 C CA . ILE A 1 105 ? 1.811 0.520 -7.578 1.00 85.19 105 ILE A CA 1
ATOM 807 C C . ILE A 1 105 ? 0.401 0.222 -7.088 1.00 85.19 105 ILE A C 1
ATOM 809 O O . ILE A 1 105 ? -0.390 -0.304 -7.910 1.00 85.19 105 ILE A O 1
#

Secondary structure (DSSP, 8-state):
-------------------SSPPPPHHHHHHHHHT--TTSPP-TT---HHHHHHTHHHHHHHHHHHHHHHHHHS---GGGG---EEEEE-SS-SS-GGGEEEEE-

Organism: NCBI:txid320908